Protein AF-A0A914RCE7-F1 (afdb_monomer_lite)

InterPro domains:
  IPR036703 MOB kinase activator superfamily [G3DSA:1.20.140.30] (17-90)
  IPR036703 MOB kinase activator superfamily [SSF101152] (27-88)

Foldseek 3Di:
DDDDDDPDDFDQDADPPRDPVCNSVGDDDDLVSDPDPCSLLNLLVVQCVVPVVPPVSNLDDDPPDDPVVNVVSVVVNVVVVVVVVVVVVD

Secondary structure (DSSP, 8-state):
-------------PPTT--GGGTT-PPP--GGG--STTHHHHHHHHHHHH-TT-HHHHH-PPTT--HHHHHHHHHHHHHHHHHHHHHHT-

pLDDT: mean 87.82, std 14.67, range [31.03, 97.81]

Sequence (90 aa):
MSAATEKGVIYRRNEPGTKREEWCKWPEMAFDEMDSTLNVQQYIQQCINADPSDMERILKAPAGQEEGVWKYEHVRQFCMQLNGLAILLQ

Radius of gyration: 14.81 Å; chains: 1; bounding box: 34×40×27 Å

Structure (mmCIF, N/CA/C/O backbone):
data_AF-A0A914RCE7-F1
#
_entry.id   AF-A0A914RCE7-F1
#
loop_
_atom_site.group_PDB
_atom_site.id
_atom_site.type_symbol
_atom_site.label_atom_id
_atom_site.label_alt_id
_atom_site.label_comp_id
_atom_site.label_asym_id
_atom_site.label_entity_id
_atom_site.label_seq_id
_atom_site.pdbx_PDB_ins_code
_atom_site.Cartn_x
_atom_site.Cartn_y
_atom_site.Cartn_z
_atom_site.occupancy
_atom_site.B_iso_or_equiv
_atom_site.auth_seq_id
_atom_site.auth_comp_id
_atom_site.auth_asym_id
_atom_site.auth_atom_id
_atom_site.pdbx_PDB_model_num
ATOM 1 N N . MET A 1 1 ? -5.103 -27.788 -10.735 1.00 31.03 1 MET A N 1
ATOM 2 C CA . MET A 1 1 ? -5.471 -28.586 -9.547 1.00 31.03 1 MET A CA 1
ATOM 3 C C . MET A 1 1 ? -5.090 -27.766 -8.330 1.00 31.03 1 MET A C 1
ATOM 5 O O . MET A 1 1 ? -3.909 -27.549 -8.106 1.00 31.03 1 MET A O 1
ATOM 9 N N . SER A 1 2 ? -6.092 -27.189 -7.668 1.00 37.88 2 SER A N 1
ATOM 10 C CA . SER A 1 2 ? -5.939 -26.325 -6.494 1.00 37.88 2 SER A CA 1
ATOM 11 C C . SER A 1 2 ? -5.517 -27.189 -5.306 1.00 37.88 2 SER A C 1
ATOM 13 O O . SER A 1 2 ? -6.258 -28.081 -4.900 1.00 37.88 2 SER A O 1
ATOM 15 N N . ALA A 1 3 ? -4.302 -26.970 -4.803 1.00 38.72 3 ALA A N 1
ATOM 16 C CA . ALA A 1 3 ? -3.889 -27.509 -3.519 1.00 38.72 3 ALA A CA 1
ATOM 17 C C . ALA A 1 3 ? -4.453 -26.581 -2.441 1.00 38.72 3 ALA A C 1
ATOM 19 O O . ALA A 1 3 ? -4.110 -25.401 -2.388 1.00 38.72 3 ALA A O 1
ATOM 20 N N . ALA A 1 4 ? -5.365 -27.114 -1.633 1.00 43.97 4 ALA A N 1
ATOM 21 C CA . ALA A 1 4 ? -5.831 -26.471 -0.421 1.00 43.97 4 ALA A CA 1
ATOM 22 C C . ALA A 1 4 ? -4.633 -26.310 0.522 1.00 43.97 4 ALA A C 1
ATOM 24 O O . ALA A 1 4 ? -4.123 -27.293 1.056 1.00 43.97 4 ALA A O 1
ATOM 25 N N . THR A 1 5 ? -4.148 -25.081 0.678 1.00 44.53 5 THR A N 1
ATOM 26 C CA . THR A 1 5 ? -3.098 -24.766 1.643 1.00 44.53 5 THR A CA 1
ATOM 27 C C . THR A 1 5 ? -3.697 -24.879 3.042 1.00 44.53 5 THR A C 1
ATOM 29 O O . THR A 1 5 ? -4.716 -24.248 3.337 1.00 44.53 5 THR A O 1
ATOM 32 N N . GLU A 1 6 ? -3.090 -25.704 3.897 1.00 44.56 6 GLU A N 1
ATOM 33 C CA . GLU A 1 6 ? -3.343 -25.701 5.338 1.00 44.56 6 GLU A CA 1
ATOM 34 C C . GLU A 1 6 ? -3.339 -24.254 5.853 1.00 44.56 6 GLU A C 1
ATOM 36 O O . GLU A 1 6 ? -2.529 -23.441 5.403 1.00 44.56 6 GLU A O 1
ATOM 41 N N . LYS A 1 7 ? -4.248 -23.916 6.780 1.00 53.22 7 LYS A N 1
ATOM 42 C CA . LYS A 1 7 ? -4.315 -22.595 7.429 1.00 53.22 7 LYS A CA 1
ATOM 43 C C . LYS A 1 7 ? -3.108 -22.393 8.359 1.00 53.22 7 LYS A C 1
ATOM 45 O O . LYS A 1 7 ? -3.250 -22.334 9.576 1.00 53.22 7 LYS A O 1
ATOM 50 N N . GLY A 1 8 ? -1.911 -22.351 7.787 1.00 64.62 8 GLY A N 1
ATOM 51 C CA . GLY A 1 8 ? -0.710 -21.865 8.440 1.00 64.62 8 GLY A CA 1
ATOM 52 C C . GLY A 1 8 ? -0.779 -20.348 8.574 1.00 64.62 8 GLY A C 1
ATOM 53 O O . GLY A 1 8 ? -1.401 -19.665 7.759 1.00 64.62 8 GLY A O 1
ATOM 54 N N . VAL A 1 9 ? -0.146 -19.817 9.615 1.00 71.75 9 VAL A N 1
ATOM 55 C CA . VAL A 1 9 ? 0.016 -18.372 9.795 1.00 71.75 9 VAL A CA 1
ATOM 56 C C . VAL A 1 9 ? 0.771 -17.814 8.584 1.00 71.75 9 VAL A C 1
ATOM 58 O O . VAL A 1 9 ? 1.896 -18.231 8.307 1.00 71.75 9 VAL A O 1
ATOM 61 N N . ILE A 1 10 ? 0.152 -16.894 7.839 1.00 75.25 10 ILE A N 1
ATOM 62 C CA . ILE A 1 10 ? 0.780 -16.258 6.675 1.00 75.25 10 ILE A CA 1
ATOM 63 C C . ILE A 1 10 ? 1.684 -15.133 7.172 1.00 75.25 10 ILE A C 1
ATOM 65 O O . ILE A 1 10 ? 1.213 -14.088 7.618 1.00 75.25 10 ILE A O 1
ATOM 69 N N . TYR A 1 11 ? 2.996 -15.325 7.055 1.00 78.44 11 TYR A N 1
ATOM 70 C CA . TYR A 1 11 ? 3.970 -14.278 7.340 1.00 78.44 11 TYR A CA 1
ATOM 71 C C . TYR A 1 11 ? 4.217 -13.425 6.092 1.00 78.44 11 TYR A C 1
ATOM 73 O O . TYR A 1 11 ? 4.734 -13.899 5.084 1.00 78.44 11 TYR A O 1
ATOM 81 N N . ARG A 1 12 ? 3.882 -12.134 6.171 1.00 85.50 12 ARG A N 1
ATOM 82 C CA . ARG A 1 12 ? 4.126 -11.139 5.115 1.00 85.50 12 ARG A CA 1
ATOM 83 C C . ARG A 1 12 ? 5.578 -10.666 5.118 1.00 85.50 12 ARG A C 1
ATOM 85 O O . ARG A 1 12 ? 5.894 -9.570 5.579 1.00 85.50 12 ARG A O 1
ATOM 92 N N . ARG A 1 13 ? 6.483 -11.542 4.680 1.00 86.31 13 ARG A N 1
ATOM 93 C CA . ARG A 1 13 ? 7.925 -11.279 4.562 1.00 86.31 13 ARG A CA 1
ATOM 94 C C . ARG A 1 13 ? 8.442 -11.799 3.226 1.00 86.31 13 ARG A C 1
ATOM 96 O O . ARG A 1 13 ? 7.926 -12.775 2.694 1.00 86.31 13 ARG A O 1
ATOM 103 N N . ASN A 1 14 ? 9.440 -11.120 2.671 1.00 88.81 14 ASN A N 1
ATOM 104 C CA . ASN A 1 14 ? 10.154 -11.607 1.494 1.00 88.81 14 ASN A CA 1
ATOM 105 C C . ASN A 1 14 ? 11.315 -12.476 1.974 1.00 88.81 14 ASN A C 1
ATOM 107 O O . ASN A 1 14 ? 12.138 -12.015 2.766 1.00 88.81 14 ASN A O 1
ATOM 111 N N . GLU A 1 15 ? 11.378 -13.716 1.500 1.00 90.31 15 GLU A N 1
ATOM 112 C CA . GLU A 1 15 ? 12.471 -14.632 1.818 1.00 90.31 15 GLU A CA 1
ATOM 113 C C . GLU A 1 15 ? 13.790 -14.170 1.169 1.00 90.31 15 GLU A C 1
ATOM 115 O O . GLU A 1 15 ? 13.771 -13.485 0.133 1.00 90.31 15 GLU A O 1
ATOM 120 N N . PRO A 1 16 ? 14.956 -14.541 1.728 1.00 93.81 16 PRO A N 1
ATOM 121 C CA . PRO A 1 16 ? 16.240 -14.290 1.086 1.00 93.81 16 PRO A CA 1
ATOM 122 C C . PRO A 1 16 ? 16.256 -14.803 -0.361 1.00 93.81 16 PRO A C 1
ATOM 124 O O . PRO A 1 16 ? 15.914 -15.951 -0.634 1.00 93.81 16 PRO A O 1
ATOM 127 N N . GLY A 1 17 ? 16.654 -13.943 -1.301 1.00 93.81 17 GLY A N 1
ATOM 128 C CA . GLY A 1 17 ? 16.667 -14.279 -2.729 1.00 93.81 17 GLY A CA 1
ATOM 129 C C . GLY A 1 17 ? 15.321 -14.124 -3.449 1.00 93.81 17 GLY A C 1
ATOM 130 O O . GLY A 1 17 ? 15.228 -14.499 -4.619 1.00 93.81 17 GLY A O 1
ATOM 131 N N . THR A 1 18 ? 14.296 -13.550 -2.801 1.00 93.50 18 THR A N 1
ATOM 132 C CA . THR A 1 18 ? 13.034 -13.176 -3.465 1.00 93.50 18 THR A CA 1
ATOM 133 C C . THR A 1 18 ? 13.319 -12.297 -4.678 1.00 93.50 18 THR A C 1
ATOM 135 O O . THR A 1 18 ? 13.962 -11.248 -4.573 1.00 93.50 18 THR A O 1
ATOM 138 N N . LYS A 1 19 ? 12.845 -12.738 -5.846 1.00 92.38 19 LYS A N 1
ATOM 139 C CA . LYS A 1 19 ? 12.997 -11.991 -7.094 1.00 92.38 19 LYS A CA 1
ATOM 140 C C . LYS A 1 19 ? 12.174 -10.710 -7.055 1.00 92.38 19 LYS A C 1
ATOM 142 O O . LYS A 1 19 ? 11.168 -10.631 -6.354 1.00 92.38 19 LYS A O 1
ATOM 147 N N . ARG A 1 20 ? 12.565 -9.725 -7.863 1.00 86.56 20 ARG A N 1
ATOM 148 C CA . ARG A 1 20 ? 11.863 -8.438 -7.951 1.00 86.56 20 ARG A CA 1
ATOM 149 C C . ARG A 1 20 ? 10.386 -8.612 -8.301 1.00 86.56 20 ARG A C 1
ATOM 151 O O . ARG A 1 20 ? 9.555 -7.915 -7.734 1.00 86.56 20 ARG A O 1
ATOM 158 N N . GLU A 1 21 ? 10.066 -9.544 -9.193 1.00 90.00 21 GLU A N 1
ATOM 159 C CA . GLU A 1 21 ? 8.695 -9.794 -9.648 1.00 90.00 21 GLU A CA 1
ATOM 160 C C . GLU A 1 21 ? 7.816 -10.392 -8.544 1.00 90.00 21 GLU A C 1
ATOM 162 O O . GLU A 1 21 ? 6.600 -10.267 -8.610 1.00 90.00 21 GLU A O 1
ATOM 167 N N . GLU A 1 22 ? 8.420 -11.021 -7.535 1.00 88.94 22 GLU A N 1
ATOM 168 C CA . GLU A 1 22 ? 7.738 -11.669 -6.409 1.00 88.94 22 GLU A CA 1
ATOM 169 C C . GLU A 1 22 ? 7.828 -10.843 -5.116 1.00 88.94 22 GLU A C 1
ATOM 171 O O . GLU A 1 22 ? 7.290 -11.222 -4.075 1.00 88.94 22 GLU A O 1
ATOM 176 N N . TRP A 1 23 ? 8.491 -9.687 -5.173 1.00 87.69 23 TRP A N 1
ATOM 177 C CA . TRP A 1 23 ? 8.701 -8.819 -4.026 1.00 87.69 23 TRP A CA 1
ATOM 178 C C . TRP A 1 23 ? 7.371 -8.268 -3.501 1.00 87.69 23 TRP A C 1
ATOM 180 O O . TRP A 1 23 ? 6.659 -7.556 -4.206 1.00 87.69 23 TRP A O 1
ATOM 190 N N . CYS A 1 24 ? 7.048 -8.575 -2.243 1.00 87.19 24 CYS A N 1
ATOM 191 C CA . CYS A 1 24 ? 5.792 -8.208 -1.584 1.00 87.19 24 CYS A CA 1
ATOM 192 C C . CYS A 1 24 ? 4.519 -8.733 -2.284 1.00 87.19 24 CYS A C 1
ATOM 194 O O . CYS A 1 24 ? 3.432 -8.210 -2.033 1.00 87.19 24 CYS A O 1
ATOM 196 N N . LYS A 1 25 ? 4.612 -9.779 -3.124 1.00 87.69 25 LYS A N 1
ATOM 197 C CA . LYS A 1 25 ? 3.445 -10.489 -3.688 1.00 87.69 25 LYS A CA 1
ATOM 198 C C . LYS A 1 25 ? 2.833 -11.467 -2.676 1.00 87.69 25 LYS A C 1
ATOM 200 O O . LYS A 1 25 ? 2.721 -12.668 -2.915 1.00 87.69 25 LYS A O 1
ATOM 205 N N . TRP A 1 26 ? 2.457 -10.963 -1.508 1.00 88.69 26 TRP A N 1
ATOM 206 C CA . TRP A 1 26 ? 1.776 -11.780 -0.505 1.00 88.69 26 TRP A CA 1
ATOM 207 C C . TRP A 1 26 ? 0.278 -11.902 -0.820 1.00 88.69 26 TRP A C 1
ATOM 209 O O . TRP A 1 26 ? -0.286 -10.992 -1.430 1.00 88.69 26 TRP A O 1
ATOM 219 N N . PRO A 1 27 ? -0.390 -12.987 -0.385 1.00 89.81 27 PRO A N 1
ATOM 220 C CA . PRO A 1 27 ? -1.843 -13.101 -0.485 1.00 89.81 27 PRO A CA 1
ATOM 221 C C . PRO A 1 27 ? -2.550 -11.928 0.201 1.00 89.81 27 PRO A C 1
ATOM 223 O O . PRO A 1 27 ? -2.076 -11.449 1.238 1.00 89.81 27 PRO A O 1
ATOM 226 N N . GLU A 1 28 ? -3.689 -11.489 -0.346 1.00 90.88 28 GLU A N 1
ATOM 227 C CA . GLU A 1 28 ? -4.531 -10.485 0.309 1.00 90.88 28 GLU A CA 1
ATOM 228 C C . GLU A 1 28 ? -4.953 -10.947 1.711 1.00 90.88 28 GLU A C 1
ATOM 230 O O . GLU A 1 28 ? -5.145 -12.132 1.976 1.00 90.88 28 GLU A O 1
ATOM 235 N N . MET A 1 29 ? -5.071 -9.980 2.612 1.00 91.25 29 MET A N 1
ATOM 236 C CA . MET A 1 29 ? -5.458 -10.155 4.008 1.00 91.25 29 MET A CA 1
ATOM 237 C C . MET A 1 29 ? -6.307 -8.948 4.383 1.00 91.25 29 MET A C 1
ATOM 239 O O . MET A 1 29 ? -6.069 -7.846 3.865 1.00 91.25 29 MET A O 1
ATOM 243 N N . ALA A 1 30 ? -7.304 -9.150 5.237 1.00 91.94 30 ALA A N 1
ATOM 244 C CA . ALA A 1 30 ? -8.112 -8.047 5.722 1.00 91.94 30 ALA A CA 1
ATOM 245 C C . ALA A 1 30 ? -7.283 -7.168 6.676 1.00 91.94 30 ALA A C 1
ATOM 247 O O . ALA A 1 30 ? -6.327 -7.633 7.296 1.00 91.94 30 ALA A O 1
ATOM 248 N N . PHE A 1 31 ? -7.590 -5.872 6.752 1.00 92.00 31 PHE A N 1
ATOM 249 C CA . PHE A 1 31 ? -6.787 -4.927 7.541 1.00 92.00 31 PHE A CA 1
ATOM 250 C C . PHE A 1 3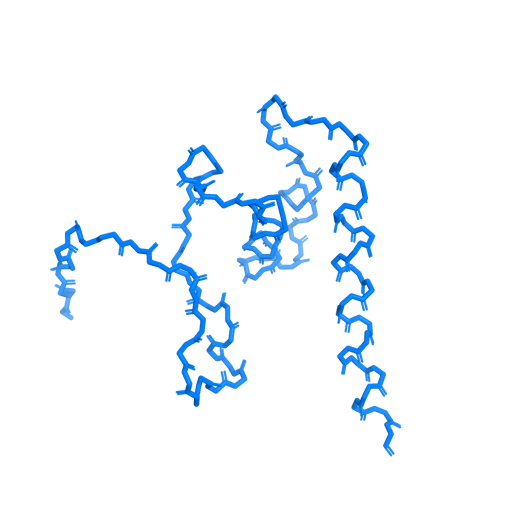1 ? -6.765 -5.274 9.039 1.00 92.00 31 PHE A C 1
ATOM 252 O O . PHE A 1 31 ? -5.733 -5.151 9.690 1.00 92.00 31 PHE A O 1
ATOM 259 N N . ASP A 1 32 ? -7.891 -5.747 9.564 1.00 90.88 32 ASP A N 1
ATOM 260 C CA . ASP A 1 32 ? -8.090 -6.207 10.940 1.00 90.88 32 ASP A CA 1
ATOM 261 C C . ASP A 1 32 ? -7.311 -7.485 11.284 1.00 90.88 32 ASP A C 1
ATOM 263 O O . ASP A 1 32 ? -7.016 -7.728 12.451 1.00 90.88 32 ASP A O 1
ATOM 267 N N . GLU A 1 33 ? -6.920 -8.267 10.278 1.00 89.81 33 GLU A N 1
ATOM 268 C CA . GLU A 1 33 ? -6.078 -9.455 10.439 1.00 89.81 33 GLU A CA 1
ATOM 269 C C . GLU A 1 33 ? -4.570 -9.129 10.376 1.00 89.81 33 GLU A C 1
ATOM 271 O O . GLU A 1 33 ? -3.736 -9.989 10.670 1.00 89.81 33 GLU A O 1
ATOM 276 N N . MET A 1 34 ? -4.189 -7.897 10.007 1.00 89.75 34 MET A N 1
ATOM 277 C CA . MET A 1 34 ? -2.785 -7.487 9.901 1.00 89.75 34 MET A CA 1
ATOM 278 C C . MET A 1 34 ? -2.191 -7.140 11.271 1.00 89.75 34 MET A C 1
ATOM 280 O O . MET A 1 34 ? -2.197 -5.988 11.707 1.00 89.75 34 MET A O 1
ATOM 284 N N . ASP A 1 35 ? -1.592 -8.138 11.916 1.00 80.50 35 ASP A N 1
ATOM 285 C CA . ASP A 1 35 ? -0.867 -7.981 13.182 1.00 80.50 35 ASP A CA 1
ATOM 286 C C . ASP A 1 35 ? 0.585 -7.510 12.949 1.00 80.50 35 ASP A C 1
ATOM 288 O O . ASP A 1 35 ? 1.558 -8.266 13.030 1.00 80.50 35 ASP A O 1
ATOM 292 N N . SER A 1 36 ? 0.747 -6.246 12.543 1.00 81.94 36 SER A N 1
ATOM 293 C CA . SER A 1 36 ? 2.058 -5.626 12.331 1.00 81.94 36 SER A CA 1
ATOM 294 C C . SER A 1 36 ? 2.043 -4.139 12.661 1.00 81.94 36 SER A C 1
ATOM 296 O O . SER A 1 36 ? 1.102 -3.428 12.325 1.00 81.94 36 SER A O 1
ATOM 298 N N . THR A 1 37 ? 3.153 -3.631 13.201 1.00 86.56 37 THR A N 1
ATOM 299 C CA . THR A 1 37 ? 3.387 -2.183 13.345 1.00 86.56 37 THR A CA 1
ATOM 300 C C . THR A 1 37 ? 3.409 -1.439 12.006 1.00 86.56 37 THR A C 1
ATOM 302 O O . THR A 1 37 ? 3.310 -0.218 11.987 1.00 86.56 37 THR A O 1
ATOM 305 N N . LEU A 1 38 ? 3.541 -2.164 10.889 1.00 89.31 38 LEU A N 1
ATOM 306 C CA . LEU A 1 38 ? 3.514 -1.636 9.525 1.00 89.31 38 LEU A CA 1
ATOM 307 C C . LEU A 1 38 ? 2.212 -1.987 8.783 1.00 89.31 38 LEU A C 1
ATOM 309 O O . LEU A 1 38 ? 2.188 -1.946 7.554 1.00 89.31 38 LEU A O 1
ATOM 313 N N . ASN A 1 39 ? 1.140 -2.358 9.490 1.00 92.31 39 ASN A N 1
ATOM 314 C CA . ASN A 1 39 ? -0.129 -2.781 8.885 1.00 92.31 39 ASN A CA 1
ATOM 315 C C . ASN A 1 39 ? -0.706 -1.750 7.897 1.00 92.31 39 ASN A C 1
ATOM 317 O O . ASN A 1 39 ? -1.111 -2.123 6.799 1.00 92.31 39 ASN A O 1
ATOM 321 N N . VAL A 1 40 ? -0.665 -0.455 8.225 1.00 94.94 40 VAL A N 1
ATOM 322 C CA . VAL A 1 40 ? -1.128 0.631 7.345 1.00 94.94 40 VAL A CA 1
ATOM 323 C C . VAL A 1 40 ? -0.343 0.647 6.036 1.00 94.94 40 VAL A C 1
ATOM 325 O O . VAL A 1 40 ? -0.930 0.630 4.955 1.00 94.94 40 VAL A O 1
ATOM 328 N N . GLN A 1 41 ? 0.987 0.605 6.124 1.00 93.69 41 GLN A N 1
ATOM 329 C CA . GLN A 1 41 ? 1.856 0.558 4.953 1.00 93.69 41 GLN A CA 1
ATOM 330 C C . GLN A 1 41 ? 1.573 -0.685 4.095 1.00 93.69 41 GLN A C 1
ATOM 332 O O . GLN A 1 41 ? 1.455 -0.587 2.873 1.00 93.69 41 GLN A O 1
ATOM 337 N N . GLN A 1 42 ? 1.475 -1.857 4.727 1.00 92.50 42 GLN A N 1
ATOM 338 C CA . GLN A 1 42 ? 1.221 -3.124 4.039 1.00 92.50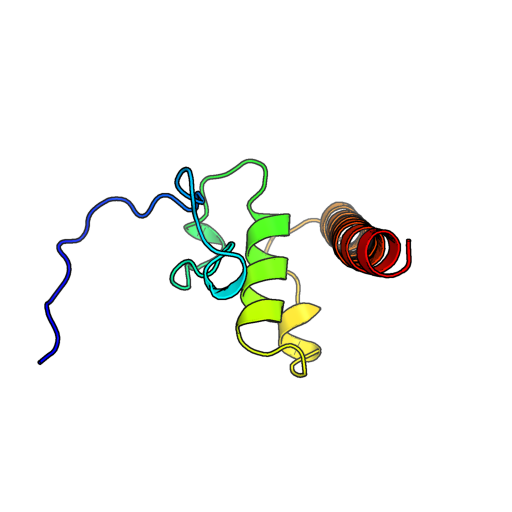 42 GLN A CA 1
ATOM 339 C C . GLN A 1 42 ? -0.135 -3.124 3.336 1.00 92.50 42 GLN A C 1
ATOM 341 O O . GLN A 1 42 ? -0.242 -3.627 2.220 1.00 92.50 42 GLN A O 1
ATOM 346 N N . TYR A 1 43 ? -1.155 -2.537 3.957 1.00 95.06 43 TYR A N 1
ATOM 347 C CA . TYR A 1 43 ? -2.480 -2.426 3.366 1.00 95.06 43 TYR A CA 1
ATOM 348 C C . TYR A 1 43 ? -2.484 -1.503 2.144 1.00 95.06 43 TYR A C 1
ATOM 350 O O . TYR A 1 43 ? -3.000 -1.887 1.097 1.00 95.06 43 TYR A O 1
ATOM 358 N N . ILE A 1 44 ? -1.819 -0.344 2.220 1.00 95.88 44 ILE A N 1
ATOM 359 C CA . ILE A 1 44 ? -1.650 0.549 1.061 1.00 95.88 44 ILE A CA 1
ATOM 360 C C . ILE A 1 44 ? -0.942 -0.190 -0.087 1.00 95.88 44 ILE A C 1
ATOM 362 O O . ILE A 1 44 ? -1.397 -0.147 -1.229 1.00 95.88 44 ILE A O 1
ATOM 366 N N . GLN A 1 45 ? 0.150 -0.902 0.208 1.00 94.25 45 GLN A N 1
ATOM 367 C CA . GLN A 1 45 ? 0.895 -1.684 -0.786 1.00 94.25 45 GLN A CA 1
ATOM 368 C C . GLN A 1 45 ? 0.053 -2.803 -1.400 1.00 94.25 45 GLN A C 1
ATOM 370 O O . GLN A 1 45 ? 0.120 -3.013 -2.607 1.00 94.25 45 GLN A O 1
ATOM 375 N N . GLN A 1 46 ? -0.760 -3.489 -0.595 1.00 94.25 46 GLN A N 1
ATOM 376 C CA . GLN A 1 46 ? -1.697 -4.502 -1.073 1.00 94.25 46 GLN A CA 1
ATOM 377 C C . GLN A 1 46 ? -2.706 -3.904 -2.055 1.00 94.25 46 GLN A C 1
ATOM 379 O O . GLN A 1 46 ? -2.875 -4.459 -3.135 1.00 94.25 46 GLN A O 1
ATOM 384 N N . CYS A 1 47 ? -3.337 -2.775 -1.719 1.00 95.56 47 CYS A N 1
ATOM 385 C CA . CYS A 1 47 ? -4.296 -2.117 -2.608 1.00 95.56 47 CYS A CA 1
ATOM 386 C C . CYS A 1 47 ? -3.647 -1.704 -3.938 1.00 95.56 47 CYS A C 1
ATOM 388 O O . CYS A 1 47 ? -4.195 -2.002 -4.994 1.00 95.56 47 CYS A O 1
ATOM 390 N N . ILE A 1 48 ? -2.455 -1.095 -3.893 1.00 94.94 48 ILE A N 1
ATOM 391 C CA . ILE A 1 48 ? -1.713 -0.683 -5.098 1.00 94.94 48 ILE A CA 1
ATOM 392 C C . ILE A 1 48 ? -1.317 -1.892 -5.957 1.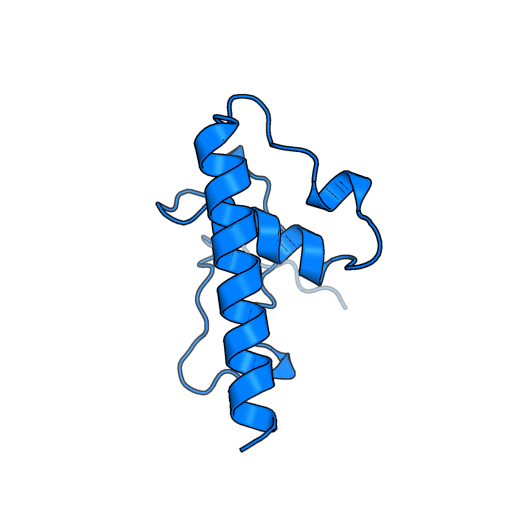00 94.94 48 ILE A C 1
ATOM 394 O O . ILE A 1 48 ? -1.412 -1.835 -7.179 1.00 94.94 48 ILE A O 1
ATOM 398 N N . ASN A 1 49 ? -0.856 -2.982 -5.336 1.00 92.38 49 ASN A N 1
ATOM 399 C CA . ASN A 1 49 ? -0.446 -4.189 -6.056 1.00 92.38 49 ASN A CA 1
ATOM 400 C C . ASN A 1 49 ? -1.635 -4.950 -6.655 1.00 92.38 49 ASN A C 1
ATOM 402 O O . ASN A 1 49 ? -1.462 -5.625 -7.668 1.0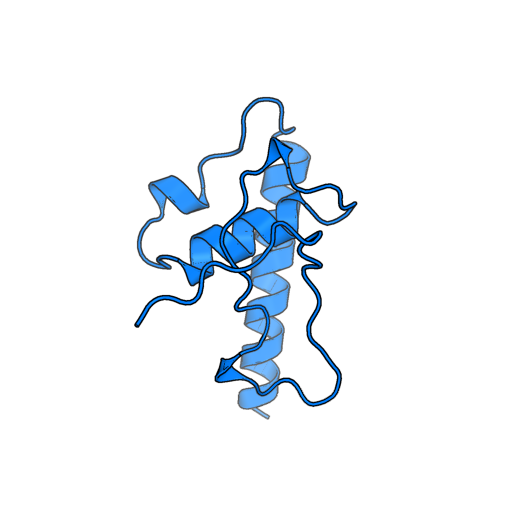0 92.38 49 ASN A O 1
ATOM 406 N N . ALA A 1 50 ? -2.810 -4.869 -6.024 1.00 93.19 50 ALA A N 1
ATOM 407 C CA . ALA A 1 50 ? -4.033 -5.483 -6.525 1.00 93.19 50 ALA A CA 1
ATOM 408 C C . ALA A 1 50 ? -4.537 -4.765 -7.784 1.00 93.19 50 ALA A C 1
ATOM 410 O O . ALA A 1 50 ? -4.780 -5.418 -8.797 1.00 93.19 50 ALA A O 1
ATOM 411 N N . ASP A 1 51 ? -4.659 -3.436 -7.729 1.00 95.25 51 ASP A N 1
ATOM 412 C CA . ASP A 1 51 ? -4.989 -2.603 -8.885 1.00 95.25 51 ASP A CA 1
ATOM 413 C C . ASP A 1 51 ? -4.494 -1.159 -8.672 1.00 95.25 51 ASP A C 1
ATOM 415 O O . ASP A 1 51 ? -5.104 -0.407 -7.909 1.00 95.25 51 ASP A O 1
ATOM 419 N N . PRO A 1 52 ? -3.418 -0.722 -9.354 1.00 94.69 52 PRO A N 1
ATOM 420 C CA . PRO A 1 52 ? -2.895 0.634 -9.203 1.00 94.69 52 PRO A CA 1
ATOM 421 C C . PRO A 1 52 ? -3.807 1.713 -9.811 1.00 94.69 52 PRO A C 1
ATOM 423 O O . PRO A 1 52 ? -3.555 2.897 -9.595 1.00 94.69 52 PRO A O 1
ATOM 426 N N . SER A 1 53 ? -4.829 1.336 -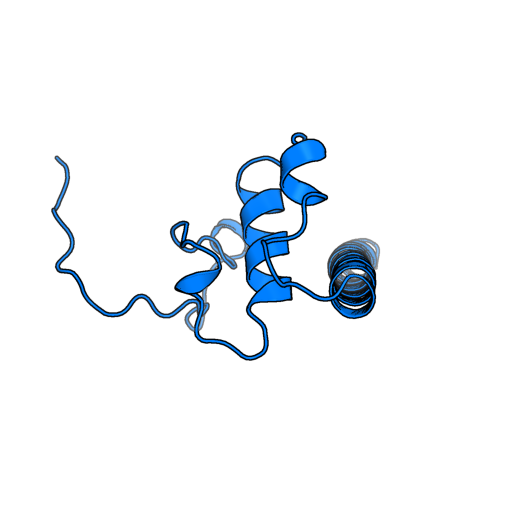10.589 1.00 97.12 53 SER A N 1
ATOM 427 C CA . SER A 1 53 ? -5.799 2.266 -11.178 1.00 97.12 53 SER A CA 1
ATOM 428 C C . SER A 1 53 ? -7.024 2.513 -10.288 1.00 97.12 53 SER A C 1
ATOM 430 O O . SER A 1 53 ? -7.710 3.523 -10.464 1.00 97.12 53 SER A O 1
ATOM 432 N N . ASP A 1 54 ? -7.262 1.654 -9.290 1.00 97.62 54 ASP A N 1
ATOM 433 C CA . ASP A 1 54 ? -8.377 1.768 -8.345 1.00 97.62 54 ASP A CA 1
ATOM 434 C C . ASP A 1 54 ? -8.060 2.768 -7.219 1.00 97.62 54 ASP A C 1
ATOM 436 O O . ASP A 1 54 ? -7.760 2.430 -6.068 1.00 97.62 54 ASP A O 1
ATOM 440 N N . MET A 1 55 ? -8.120 4.053 -7.570 1.00 96.69 55 MET A N 1
ATOM 441 C CA . MET A 1 55 ? -7.849 5.152 -6.642 1.00 96.69 55 MET A CA 1
ATOM 442 C C . MET A 1 55 ? -8.840 5.206 -5.476 1.00 96.69 55 MET A C 1
ATOM 444 O O . MET A 1 55 ? -8.462 5.614 -4.377 1.00 96.69 55 MET A O 1
ATOM 448 N N . GLU A 1 56 ? -10.094 4.799 -5.692 1.00 97.69 56 GLU A N 1
ATOM 449 C CA . GLU A 1 56 ? -11.104 4.783 -4.633 1.00 97.69 56 GLU A CA 1
ATOM 450 C C . GLU A 1 56 ? -10.717 3.787 -3.542 1.00 97.69 56 GLU A C 1
ATOM 452 O O . GLU A 1 56 ? -10.721 4.136 -2.360 1.00 97.69 56 GLU A O 1
ATOM 457 N N . ARG A 1 57 ? -10.309 2.573 -3.924 1.00 96.06 57 ARG A N 1
ATOM 458 C CA . ARG A 1 57 ? -9.834 1.562 -2.975 1.00 96.06 57 ARG A CA 1
ATOM 459 C C . ARG A 1 57 ? -8.526 1.967 -2.305 1.00 96.06 57 ARG A C 1
ATOM 461 O O . ARG A 1 57 ? -8.389 1.767 -1.100 1.00 96.06 57 ARG A O 1
ATOM 468 N N . ILE A 1 58 ? -7.579 2.534 -3.055 1.00 97.56 58 ILE A N 1
ATOM 469 C CA . ILE A 1 58 ? -6.261 2.919 -2.526 1.00 97.56 58 ILE A CA 1
ATOM 470 C C . ILE A 1 58 ? -6.374 4.040 -1.489 1.00 97.56 58 ILE A C 1
ATOM 472 O O . ILE A 1 58 ? -5.664 4.001 -0.489 1.00 97.56 58 ILE A O 1
ATOM 476 N N . LEU A 1 59 ? -7.240 5.033 -1.709 1.00 96.31 59 LEU A N 1
ATOM 477 C CA . LEU A 1 59 ? -7.344 6.209 -0.836 1.00 96.31 59 LEU A CA 1
ATOM 478 C C . LEU A 1 59 ? -8.333 6.028 0.323 1.00 96.31 59 LEU A C 1
ATOM 480 O O . LEU A 1 59 ? -8.312 6.816 1.274 1.00 96.31 59 LEU A O 1
ATOM 484 N N . LYS A 1 60 ? -9.190 5.004 0.271 1.00 96.56 60 LYS A N 1
ATOM 485 C CA . LYS A 1 60 ? -10.172 4.716 1.318 1.00 96.56 60 LYS A CA 1
ATOM 486 C C . LYS A 1 60 ? -9.501 4.114 2.553 1.00 96.56 60 LYS A C 1
ATOM 488 O O . LYS A 1 60 ? -9.165 2.931 2.587 1.00 96.56 60 LYS A O 1
ATOM 493 N N . ALA A 1 61 ? -9.377 4.933 3.594 1.00 96.06 61 ALA A N 1
ATOM 494 C CA . ALA A 1 61 ? -8.869 4.501 4.889 1.00 96.06 61 ALA A CA 1
ATOM 495 C C . ALA A 1 61 ? -9.753 3.395 5.513 1.00 96.06 61 ALA A C 1
ATOM 497 O O . ALA A 1 61 ? -10.987 3.478 5.437 1.00 96.06 61 ALA A O 1
ATOM 498 N N . PRO A 1 62 ? -9.151 2.382 6.165 1.00 94.94 62 PRO A N 1
ATOM 499 C CA . PRO A 1 62 ? -9.881 1.414 6.978 1.00 94.94 62 PRO A CA 1
ATOM 500 C C . PRO A 1 62 ? -10.658 2.071 8.124 1.00 94.94 62 PRO A C 1
ATOM 502 O O . PRO A 1 62 ? -10.302 3.144 8.618 1.00 94.94 62 PRO A O 1
ATOM 505 N N . ALA A 1 63 ? -11.712 1.400 8.589 1.00 93.56 63 ALA A N 1
ATOM 506 C CA . ALA A 1 63 ? -12.500 1.879 9.719 1.00 93.56 63 ALA A CA 1
ATOM 507 C C . ALA A 1 63 ? -11.637 1.979 10.990 1.00 93.56 63 ALA A C 1
ATOM 509 O O . ALA A 1 63 ? -10.913 1.049 11.333 1.00 93.56 63 ALA A O 1
ATOM 510 N N . GLY A 1 64 ? -11.733 3.109 11.694 1.00 91.69 64 GLY A N 1
ATOM 511 C CA . GLY A 1 64 ? -10.983 3.353 12.930 1.00 91.69 64 GLY A CA 1
ATOM 512 C C . GLY A 1 64 ? -9.536 3.816 12.733 1.00 91.69 64 GLY A C 1
ATOM 513 O O . GLY A 1 64 ? -8.879 4.124 13.724 1.00 91.69 64 GLY A O 1
ATOM 514 N N . GLN A 1 65 ? -9.044 3.916 11.492 1.00 94.69 65 GLN A N 1
ATOM 515 C CA . GLN A 1 65 ? -7.708 4.443 11.224 1.00 94.69 65 GLN A CA 1
ATOM 516 C C . GLN A 1 65 ? -7.672 5.969 11.373 1.00 94.69 65 GLN A C 1
ATOM 518 O O . GLN A 1 65 ? -8.524 6.684 10.843 1.00 94.69 65 GLN A O 1
ATOM 523 N N . GLU A 1 66 ? -6.650 6.480 12.060 1.00 95.94 66 GLU A N 1
ATOM 524 C CA . GLU A 1 66 ? -6.442 7.920 12.194 1.00 95.94 66 GLU A CA 1
ATOM 525 C C . GLU A 1 66 ? -6.029 8.545 10.851 1.00 95.94 66 GLU A C 1
ATOM 527 O O . GLU A 1 66 ? -5.084 8.092 10.197 1.00 95.94 66 GLU A O 1
ATOM 532 N N . GLU A 1 67 ? -6.704 9.629 10.464 1.00 95.19 67 GLU A N 1
ATOM 533 C CA . GLU A 1 67 ? -6.475 10.324 9.194 1.00 95.19 67 GLU A CA 1
ATOM 534 C C . GLU A 1 67 ? -5.039 10.863 9.057 1.00 95.19 67 GLU A C 1
ATOM 536 O O . GLU A 1 67 ? -4.453 10.793 7.974 1.00 95.19 67 GLU A O 1
ATOM 541 N N . GLY A 1 68 ? -4.451 11.376 10.145 1.00 96.50 68 GLY A N 1
ATOM 542 C CA . GL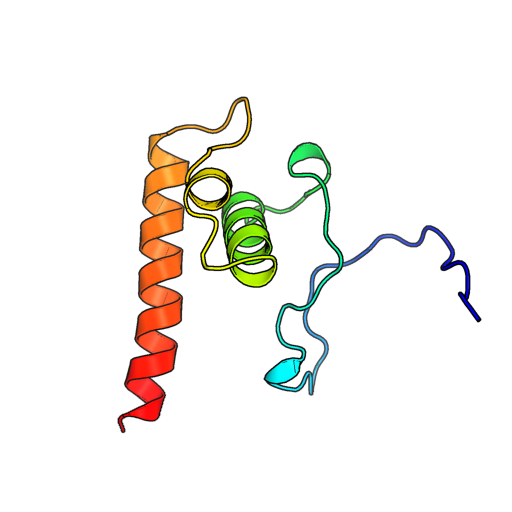Y A 1 68 ? -3.077 11.885 10.151 1.00 96.50 68 GLY A CA 1
ATOM 543 C C . GLY A 1 68 ? -2.057 10.797 9.816 1.00 96.50 68 GLY A C 1
ATOM 544 O O . GLY A 1 68 ? -1.213 10.981 8.935 1.00 96.50 68 GLY A O 1
ATOM 545 N N . VAL A 1 69 ? -2.194 9.634 10.457 1.00 95.75 69 VAL A N 1
ATOM 546 C CA . VAL A 1 69 ? -1.358 8.452 10.200 1.00 95.75 69 VAL A CA 1
ATOM 547 C C . VAL A 1 69 ? -1.564 7.936 8.775 1.00 95.75 69 VAL A C 1
ATOM 549 O O . VAL A 1 69 ? -0.588 7.654 8.083 1.00 95.75 69 VAL A O 1
ATOM 552 N N . TRP A 1 70 ? -2.810 7.874 8.295 1.00 96.62 70 TRP A N 1
ATOM 553 C CA . TRP A 1 70 ? -3.124 7.425 6.933 1.00 96.62 70 TRP A CA 1
ATOM 554 C C . TRP A 1 70 ? -2.439 8.287 5.862 1.00 96.62 70 TRP A C 1
ATOM 556 O O . TRP A 1 70 ? -1.763 7.773 4.969 1.00 96.62 70 TRP A O 1
ATOM 566 N N . LYS A 1 71 ? -2.542 9.617 5.986 1.00 97.06 71 LYS A N 1
ATOM 567 C CA . LYS A 1 71 ? -1.875 10.564 5.076 1.00 97.06 71 LYS A CA 1
ATOM 568 C C . LYS A 1 71 ? -0.356 10.440 5.140 1.00 97.06 71 LYS A C 1
ATOM 570 O O . LYS A 1 71 ? 0.298 10.438 4.097 1.00 97.06 71 LYS A O 1
ATOM 575 N N . TYR A 1 72 ? 0.201 10.332 6.346 1.00 97.62 72 TYR A N 1
ATOM 576 C CA . TYR A 1 72 ? 1.639 10.173 6.538 1.00 97.62 72 TYR A CA 1
ATOM 577 C C . TYR A 1 72 ? 2.168 8.908 5.847 1.00 97.62 72 TYR A C 1
ATOM 579 O O . TYR A 1 72 ? 3.159 8.976 5.118 1.00 97.62 72 TYR A O 1
ATOM 587 N N . GLU A 1 73 ? 1.482 7.774 5.999 1.00 97.50 73 GLU A N 1
ATOM 588 C CA . GLU A 1 73 ? 1.902 6.515 5.376 1.00 97.50 73 GLU A CA 1
ATOM 589 C C . GLU A 1 73 ? 1.775 6.536 3.848 1.00 97.50 73 GLU A C 1
ATOM 591 O O . GLU A 1 73 ? 2.643 5.996 3.161 1.00 97.50 73 GLU A O 1
ATOM 596 N N . HIS A 1 74 ? 0.788 7.237 3.280 1.00 97.62 74 HIS A N 1
ATOM 597 C CA . HIS A 1 74 ? 0.746 7.467 1.830 1.00 97.62 74 HIS A CA 1
ATOM 598 C C . HIS A 1 74 ? 1.953 8.269 1.327 1.00 97.62 74 HIS A C 1
ATOM 600 O O . HIS A 1 74 ? 2.553 7.907 0.313 1.00 97.62 74 HIS A O 1
ATOM 606 N N . VAL A 1 75 ? 2.349 9.330 2.039 1.00 97.81 75 VAL A N 1
ATOM 607 C CA . VAL A 1 75 ? 3.550 10.112 1.691 1.00 97.81 75 VAL A CA 1
ATOM 608 C C . VAL A 1 75 ? 4.799 9.240 1.793 1.00 97.81 75 VAL A C 1
ATOM 610 O O . VAL A 1 75 ? 5.647 9.252 0.898 1.00 97.81 75 VAL A O 1
ATOM 613 N N . ARG A 1 76 ? 4.900 8.427 2.847 1.00 96.88 76 ARG A N 1
ATOM 614 C CA . ARG A 1 76 ? 6.003 7.481 3.017 1.00 96.88 76 ARG A CA 1
ATOM 615 C C . ARG A 1 76 ? 6.060 6.461 1.877 1.00 96.88 76 ARG A C 1
ATOM 617 O O . ARG A 1 76 ? 7.142 6.224 1.337 1.00 96.88 76 ARG A O 1
ATOM 624 N N . GLN A 1 77 ? 4.917 5.913 1.465 1.00 95.88 77 GLN A N 1
ATOM 625 C CA . GLN A 1 77 ? 4.819 4.985 0.338 1.00 95.88 77 GLN A CA 1
ATOM 626 C C . GLN A 1 77 ? 5.254 5.634 -0.984 1.00 95.88 77 GLN A C 1
ATOM 628 O O . GLN A 1 77 ? 6.012 5.022 -1.741 1.00 95.88 77 GLN A O 1
ATOM 633 N N . PHE A 1 78 ? 4.847 6.882 -1.238 1.00 95.38 78 PHE A N 1
ATOM 634 C CA . PHE A 1 78 ? 5.291 7.652 -2.402 1.00 95.38 78 PHE A CA 1
ATOM 635 C C . PHE A 1 78 ? 6.816 7.817 -2.419 1.00 95.38 78 PHE A C 1
ATOM 637 O O . PHE A 1 78 ? 7.459 7.481 -3.413 1.00 95.38 78 PHE A O 1
ATOM 644 N N . CYS A 1 79 ? 7.412 8.252 -1.304 1.00 96.75 79 CYS A N 1
ATOM 645 C CA . CYS A 1 79 ? 8.864 8.399 -1.188 1.00 96.75 79 CYS A CA 1
ATOM 646 C C . CYS A 1 79 ? 9.598 7.074 -1.442 1.00 96.75 79 CYS A C 1
ATOM 648 O O . CYS A 1 79 ? 10.624 7.055 -2.117 1.00 96.75 79 CYS A O 1
ATOM 650 N N . MET A 1 80 ? 9.071 5.950 -0.947 1.00 93.31 80 MET A N 1
ATOM 651 C CA . MET A 1 80 ? 9.668 4.634 -1.186 1.00 93.31 80 MET A CA 1
ATOM 652 C C . MET A 1 80 ? 9.670 4.241 -2.665 1.00 93.31 80 MET A C 1
ATOM 654 O O . MET A 1 80 ? 10.692 3.772 -3.169 1.00 93.31 80 MET A O 1
ATOM 658 N N . GLN A 1 81 ? 8.553 4.438 -3.369 1.00 91.81 81 GLN A N 1
ATOM 659 C CA . GLN A 1 81 ? 8.471 4.136 -4.800 1.00 91.81 81 GLN A CA 1
ATOM 660 C C . GLN A 1 81 ? 9.353 5.080 -5.622 1.00 91.81 81 GLN A C 1
ATOM 662 O O . GLN A 1 81 ? 10.088 4.624 -6.499 1.00 91.81 81 GLN A O 1
ATOM 667 N N . LEU A 1 82 ? 9.346 6.375 -5.288 1.00 94.62 82 LEU A N 1
ATOM 668 C CA . LEU A 1 82 ? 10.177 7.382 -5.943 1.00 94.62 82 LEU A CA 1
ATOM 669 C C . LEU A 1 82 ? 11.669 7.069 -5.792 1.00 94.62 82 LEU A C 1
ATOM 671 O O . LEU A 1 82 ? 12.404 7.128 -6.773 1.00 94.62 82 LEU A O 1
ATOM 675 N N . ASN A 1 83 ? 12.111 6.675 -4.596 1.00 93.56 83 ASN A N 1
ATOM 676 C CA . ASN A 1 83 ? 13.497 6.271 -4.355 1.00 93.56 83 ASN A CA 1
ATOM 677 C C . ASN A 1 83 ? 13.900 5.074 -5.227 1.00 93.56 83 ASN A C 1
ATOM 679 O O . ASN A 1 83 ? 14.998 5.055 -5.779 1.00 93.56 83 ASN A O 1
ATOM 683 N N . GLY A 1 84 ? 13.006 4.093 -5.388 1.00 89.19 84 GLY A N 1
ATOM 684 C CA . GLY A 1 84 ? 13.235 2.952 -6.275 1.00 89.19 84 GLY A CA 1
ATOM 685 C C . GLY A 1 84 ? 13.432 3.370 -7.734 1.00 89.19 84 GLY A C 1
ATOM 686 O O . GLY A 1 84 ? 14.330 2.855 -8.395 1.00 89.19 84 GLY A O 1
ATOM 687 N N . LEU A 1 85 ? 12.637 4.329 -8.218 1.00 91.50 85 LEU A N 1
ATOM 688 C CA . LEU A 1 85 ? 12.782 4.888 -9.566 1.00 91.50 85 LEU A CA 1
ATOM 689 C C . LEU A 1 85 ? 14.064 5.713 -9.716 1.00 91.50 85 LEU A C 1
ATOM 691 O O . LEU A 1 85 ? 14.749 5.582 -10.723 1.00 91.50 85 LEU A O 1
ATOM 695 N N . ALA A 1 86 ? 14.415 6.522 -8.715 1.00 94.44 86 ALA A N 1
ATOM 696 C CA . ALA A 1 86 ? 15.614 7.354 -8.743 1.00 94.44 86 ALA A CA 1
ATOM 697 C C . ALA A 1 86 ? 16.895 6.518 -8.896 1.00 94.44 86 ALA A C 1
ATOM 699 O O . ALA A 1 86 ? 17.776 6.899 -9.658 1.00 94.44 86 ALA A O 1
ATOM 700 N N . ILE A 1 87 ? 16.973 5.356 -8.236 1.00 92.31 87 ILE A N 1
ATOM 701 C CA . ILE A 1 87 ? 18.101 4.418 -8.379 1.00 92.31 87 ILE A CA 1
ATOM 702 C C . ILE A 1 87 ? 18.204 3.872 -9.810 1.00 92.31 87 ILE A C 1
ATOM 704 O O . ILE A 1 87 ? 19.305 3.662 -10.299 1.00 92.31 87 ILE A O 1
ATOM 708 N N . LEU A 1 88 ? 17.080 3.647 -10.497 1.00 91.50 88 LEU A N 1
ATOM 709 C CA . LEU A 1 88 ? 17.084 3.146 -11.879 1.00 91.50 88 LEU A CA 1
ATOM 710 C C . LEU A 1 88 ? 17.526 4.198 -12.908 1.00 91.50 88 LEU A C 1
ATOM 712 O O . LEU A 1 88 ? 17.780 3.845 -14.056 1.00 91.50 88 LEU A O 1
ATOM 716 N N . LEU A 1 89 ? 17.575 5.473 -12.516 1.00 91.25 89 LEU A N 1
ATOM 717 C CA . LEU A 1 89 ? 18.015 6.586 -13.360 1.00 91.25 89 LEU A CA 1
ATOM 718 C C . LEU A 1 89 ? 19.509 6.918 -13.200 1.00 91.25 89 LEU A C 1
ATOM 720 O O . LEU A 1 89 ? 19.994 7.802 -13.906 1.00 91.25 89 LEU A O 1
ATOM 724 N N . GLN A 1 90 ? 20.210 6.264 -12.267 1.00 72.94 90 GLN A N 1
ATOM 725 C CA . GLN A 1 90 ? 21.657 6.401 -12.056 1.00 72.94 90 GLN A CA 1
ATOM 726 C C . GLN A 1 90 ? 22.442 5.472 -12.981 1.00 72.94 90 GLN A C 1
ATOM 728 O O . GLN A 1 90 ? 23.508 5.920 -13.459 1.00 72.94 90 GLN A O 1
#

Organism: Parascaris equorum (NCBI:txid6256)